Protein AF-A0A1A8KMU6-F1 (afdb_monomer_lite)

InterPro domains:
  IPR007000 Phospholipase B-like [PF04916] (8-75)
  IPR007000 Phospholipase B-like [PTHR12370] (8-75)

Sequence (76 aa):
RDFRLPGMGHCSALIKMLPGYENLLFAHSSWYTYAATMRIYKHWDFLISDPNTATGKLSFSSYPGFLVSLDDFYLP

Secondary structure (DSSP, 8-state):
----PPPPPPPEEEEEE-TTSS-EEEEEE----GGG---EEEEEE-----TT-S-SEEEEEE-TT-SS-SS--EE-

pLDDT: mean 92.37, std 11.4, range [56.31, 98.75]

Foldseek 3Di:
DDDDDPDQDAKDKDWDQDPVNPDIDIDTGDGDDPVQPQKDWDWFADPDDDPVDPGRTKTEIPGPPDPDRVSDDIDD

Structure (mmCIF, N/CA/C/O backbone):
data_AF-A0A1A8KMU6-F1
#
_entry.id   AF-A0A1A8KMU6-F1
#
loop_
_atom_site.group_PDB
_atom_site.id
_atom_site.type_symbol
_atom_site.label_atom_id
_atom_site.label_alt_id
_atom_site.label_comp_id
_atom_site.label_asym_id
_atom_site.label_entity_id
_atom_site.label_seq_id
_atom_site.pdbx_PDB_ins_code
_atom_site.Cartn_x
_atom_site.Cartn_y
_atom_site.Cartn_z
_atom_site.occupancy
_atom_site.B_iso_or_equiv
_atom_site.auth_seq_id
_atom_site.auth_comp_id
_atom_site.auth_asym_id
_atom_site.auth_atom_id
_atom_site.pdbx_PDB_model_num
ATOM 1 N N . ARG A 1 1 ? 10.122 -2.430 -38.373 1.00 56.31 1 ARG A N 1
ATOM 2 C CA . ARG A 1 1 ? 9.024 -3.164 -37.702 1.00 56.31 1 ARG A CA 1
ATOM 3 C C . ARG A 1 1 ? 8.753 -2.405 -36.419 1.00 56.31 1 ARG A C 1
ATOM 5 O O . ARG A 1 1 ? 9.574 -2.501 -35.517 1.00 56.31 1 ARG A O 1
ATOM 12 N N . ASP A 1 2 ? 7.704 -1.593 -36.387 1.00 58.09 2 ASP A N 1
ATOM 13 C CA . ASP A 1 2 ? 7.395 -0.769 -35.218 1.00 58.09 2 ASP A CA 1
ATOM 14 C C . ASP A 1 2 ? 6.931 -1.668 -34.074 1.00 58.09 2 ASP A C 1
ATOM 16 O O . ASP A 1 2 ? 5.861 -2.276 -34.128 1.00 58.09 2 ASP A O 1
ATOM 20 N N . PHE A 1 3 ? 7.776 -1.798 -33.055 1.00 66.88 3 PHE A N 1
ATOM 21 C CA . PHE A 1 3 ? 7.422 -2.468 -31.812 1.00 66.88 3 PHE A CA 1
ATOM 22 C C . PHE A 1 3 ? 6.492 -1.537 -31.029 1.00 66.88 3 PHE A C 1
ATOM 24 O O . PHE A 1 3 ? 6.939 -0.633 -30.325 1.00 66.88 3 PHE A O 1
ATOM 31 N N . ARG A 1 4 ? 5.178 -1.732 -31.167 1.00 68.00 4 ARG A N 1
ATOM 32 C CA . ARG A 1 4 ? 4.208 -1.154 -30.234 1.00 68.00 4 ARG A CA 1
ATOM 33 C C . ARG A 1 4 ? 4.283 -1.961 -28.945 1.00 68.00 4 ARG A C 1
ATOM 35 O O . ARG A 1 4 ? 3.913 -3.133 -28.934 1.00 68.00 4 ARG A O 1
ATOM 42 N N . LEU A 1 5 ? 4.774 -1.341 -27.874 1.00 66.44 5 LEU A N 1
ATOM 43 C CA . LEU A 1 5 ? 4.609 -1.901 -26.537 1.00 66.44 5 LEU A CA 1
ATOM 44 C C . LEU A 1 5 ? 3.101 -2.100 -26.296 1.00 66.44 5 LEU A C 1
ATOM 46 O O . LEU A 1 5 ? 2.324 -1.201 -26.644 1.00 66.44 5 LEU A O 1
ATOM 50 N N . PRO A 1 6 ? 2.664 -3.251 -25.749 1.00 62.59 6 PRO A N 1
ATOM 51 C CA . PRO A 1 6 ? 1.300 -3.384 -25.259 1.00 62.59 6 PRO A CA 1
ATOM 52 C C . PRO A 1 6 ? 1.001 -2.195 -24.339 1.00 62.59 6 PRO A C 1
ATOM 54 O O . PRO A 1 6 ? 1.875 -1.789 -23.569 1.00 62.59 6 PRO A O 1
ATOM 57 N N . GLY A 1 7 ? -0.201 -1.618 -24.424 1.00 64.75 7 GLY A N 1
ATOM 58 C CA . GLY A 1 7 ? -0.620 -0.613 -23.444 1.00 64.75 7 GLY A CA 1
ATOM 59 C C . GLY A 1 7 ? -0.425 -1.180 -22.037 1.00 64.75 7 GLY A C 1
ATOM 60 O O . GLY A 1 7 ? -0.681 -2.368 -21.829 1.00 64.75 7 GLY A O 1
ATOM 61 N N . MET A 1 8 ? 0.093 -0.377 -21.101 1.00 63.62 8 MET A N 1
ATOM 62 C CA . MET A 1 8 ? 0.326 -0.851 -19.734 1.00 63.62 8 MET A CA 1
ATOM 63 C C . MET A 1 8 ? -0.966 -1.434 -19.165 1.00 63.62 8 MET A C 1
ATOM 65 O O . MET A 1 8 ? -1.983 -0.747 -19.086 1.00 63.62 8 MET A O 1
ATOM 69 N N . GLY A 1 9 ? -0.914 -2.728 -18.846 1.00 60.03 9 GLY A N 1
ATOM 70 C CA . GLY A 1 9 ? -2.050 -3.489 -18.354 1.00 60.03 9 GLY A CA 1
ATOM 71 C C . GLY A 1 9 ? -2.412 -3.058 -16.940 1.00 60.03 9 GLY A C 1
ATOM 72 O O . GLY A 1 9 ? -1.537 -2.894 -16.094 1.00 60.03 9 GLY A O 1
ATOM 73 N N . HIS A 1 10 ? -3.706 -2.863 -16.712 1.00 72.81 10 HIS A N 1
ATOM 74 C CA . HIS A 1 10 ? -4.276 -2.586 -15.400 1.00 72.81 10 HIS A CA 1
ATOM 75 C C . HIS A 1 10 ? -3.903 -3.687 -14.391 1.00 72.81 10 HIS A C 1
ATOM 77 O O . HIS A 1 10 ? -3.795 -4.860 -14.750 1.00 72.81 10 HIS A O 1
ATOM 83 N N . CYS A 1 11 ? -3.726 -3.311 -13.124 1.00 92.69 11 CYS A N 1
ATOM 84 C CA . CYS A 1 11 ? -3.555 -4.250 -12.018 1.00 92.69 11 CYS A CA 1
ATOM 85 C C . CYS A 1 11 ? -4.791 -5.154 -11.847 1.00 92.69 11 CYS A C 1
ATOM 87 O O . CYS A 1 11 ? -5.878 -4.857 -12.344 1.00 92.69 11 CYS A O 1
ATOM 89 N N . SER A 1 12 ? -4.642 -6.251 -11.104 1.00 95.44 12 SER A N 1
ATOM 90 C CA . SER A 1 12 ? -5.762 -7.124 -10.723 1.00 95.44 12 SER A CA 1
ATOM 91 C C . SER A 1 12 ? -6.101 -6.956 -9.243 1.00 95.44 12 SER A C 1
ATOM 93 O O . SER A 1 12 ? -5.201 -6.946 -8.407 1.00 95.44 12 SER A O 1
ATOM 95 N N . ALA A 1 13 ? -7.388 -6.874 -8.901 1.00 96.81 13 ALA A N 1
ATOM 96 C CA . ALA A 1 13 ? -7.862 -6.782 -7.520 1.00 96.81 13 ALA A CA 1
ATOM 97 C C . ALA A 1 13 ? -9.002 -7.773 -7.256 1.00 96.81 13 ALA A C 1
ATOM 99 O O . ALA A 1 13 ? -9.786 -8.082 -8.154 1.00 96.81 13 ALA A O 1
ATOM 100 N N . LEU A 1 14 ? -9.109 -8.250 -6.016 1.00 98.00 14 LEU A N 1
ATOM 101 C CA . LEU A 1 14 ? -10.201 -9.108 -5.566 1.00 98.00 14 LEU A CA 1
ATOM 102 C C . LEU A 1 14 ? -10.663 -8.667 -4.182 1.00 98.00 14 LEU A C 1
ATOM 104 O O . LEU A 1 14 ? -9.857 -8.579 -3.262 1.00 98.00 14 LEU A O 1
ATOM 108 N N . ILE A 1 15 ? -11.969 -8.467 -4.030 1.00 98.00 15 ILE A N 1
ATOM 109 C CA . ILE A 1 15 ? -12.636 -8.346 -2.733 1.00 98.00 15 ILE A CA 1
ATOM 110 C C . ILE A 1 15 ? -13.569 -9.545 -2.619 1.00 98.00 15 ILE A C 1
ATOM 112 O O . ILE A 1 15 ? -14.440 -9.748 -3.467 1.00 98.00 15 ILE A O 1
ATOM 116 N N . LYS A 1 16 ? -13.359 -10.376 -1.601 1.00 98.12 16 LYS A N 1
ATOM 117 C CA . LYS A 1 16 ? -14.080 -11.631 -1.426 1.00 98.12 16 LYS A CA 1
ATOM 118 C C . LYS A 1 16 ? -14.573 -11.777 0.004 1.00 98.12 16 LYS A C 1
ATOM 120 O O . LYS A 1 16 ? -13.805 -11.984 0.936 1.00 98.12 16 LYS A O 1
ATOM 125 N N . MET A 1 17 ? -15.889 -11.739 0.137 1.00 98.25 17 MET A N 1
ATOM 126 C CA . MET A 1 17 ? -16.596 -12.1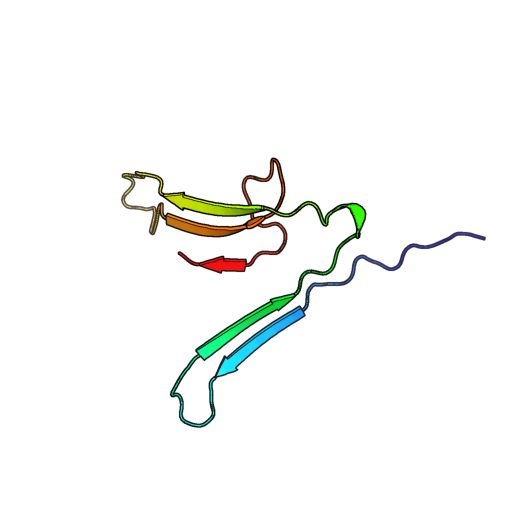67 1.335 1.00 98.25 17 MET A CA 1
ATOM 127 C C . MET A 1 17 ? -16.678 -13.697 1.363 1.00 98.25 17 MET A C 1
ATOM 129 O O . MET A 1 17 ? -16.948 -14.333 0.331 1.00 98.25 17 MET A O 1
ATOM 133 N N . LEU A 1 18 ? -16.420 -14.282 2.529 1.00 98.19 18 LEU A N 1
ATOM 134 C CA . LEU A 1 18 ? -16.555 -15.719 2.740 1.00 98.19 18 LEU A CA 1
ATOM 135 C C . LEU A 1 18 ? -18.040 -16.141 2.840 1.00 98.19 18 LEU A C 1
ATOM 137 O O . LEU A 1 18 ? -18.892 -15.293 3.120 1.00 98.19 18 LEU A O 1
ATOM 141 N N . PRO A 1 19 ? -18.386 -17.410 2.539 1.00 97.69 19 PRO A N 1
ATOM 142 C CA . PRO A 1 19 ? -19.777 -17.824 2.322 1.00 97.69 19 PRO A CA 1
ATOM 143 C C . PRO A 1 19 ? -20.729 -17.599 3.505 1.00 97.69 19 PRO A C 1
ATOM 145 O O . PRO A 1 19 ? -21.918 -17.398 3.280 1.00 97.69 19 PRO A O 1
ATOM 148 N N . GLY A 1 20 ? -20.226 -17.634 4.739 1.00 98.12 20 GLY A N 1
ATOM 149 C CA . GLY A 1 20 ? -20.982 -17.403 5.970 1.00 98.12 20 GLY A CA 1
ATOM 150 C C . GLY A 1 20 ? -20.791 -16.007 6.567 1.00 98.12 20 GLY A C 1
ATOM 151 O O . GLY A 1 20 ? -21.105 -15.809 7.738 1.00 98.12 20 GLY A O 1
ATOM 152 N N . TYR A 1 21 ? -20.265 -15.049 5.795 1.00 97.38 21 TYR A N 1
ATOM 153 C CA . TYR A 1 21 ? -19.941 -13.685 6.244 1.00 97.38 21 TYR A CA 1
ATOM 154 C C . TYR A 1 21 ? -18.923 -13.624 7.389 1.00 97.38 21 TYR A C 1
ATOM 156 O O . TYR A 1 21 ? -18.798 -12.610 8.071 1.00 97.38 21 TYR A O 1
ATOM 164 N N . GLU A 1 22 ? -18.159 -14.693 7.582 1.00 98.12 22 GLU A N 1
ATOM 165 C CA . GLU A 1 22 ? -17.189 -14.821 8.660 1.00 98.12 22 GLU A CA 1
ATOM 166 C C . GLU A 1 22 ? -15.958 -13.928 8.457 1.00 98.12 22 GLU A C 1
ATOM 168 O O . GLU A 1 22 ? -15.267 -13.600 9.420 1.00 98.12 22 GLU A O 1
ATOM 173 N N . ASN A 1 23 ? -15.669 -13.531 7.212 1.00 98.00 23 ASN A N 1
ATOM 174 C CA . ASN A 1 23 ? -14.578 -12.614 6.907 1.00 98.00 23 ASN A CA 1
ATOM 175 C C . ASN A 1 23 ? -14.767 -11.895 5.562 1.00 98.00 23 ASN A C 1
ATOM 177 O O . ASN A 1 23 ? -15.441 -12.393 4.652 1.00 98.00 23 ASN A O 1
ATOM 181 N N . LEU A 1 24 ? -14.100 -10.748 5.429 1.00 97.62 24 LEU A N 1
ATOM 182 C CA . LEU A 1 24 ? -13.952 -9.993 4.191 1.00 97.62 24 LEU A CA 1
ATOM 183 C C . LEU A 1 24 ? -12.468 -9.919 3.830 1.00 97.62 24 LEU A C 1
ATOM 185 O O . LEU A 1 24 ? -11.688 -9.222 4.473 1.00 97.62 24 LEU A O 1
ATOM 189 N N . LEU A 1 25 ? -12.084 -10.641 2.784 1.00 98.12 25 LEU A N 1
ATOM 190 C CA . LEU A 1 25 ? -10.720 -10.654 2.272 1.00 98.12 25 LEU A CA 1
ATOM 191 C C . LEU A 1 25 ? -10.589 -9.666 1.116 1.00 98.12 25 LEU A C 1
ATOM 193 O O . LEU A 1 25 ? -11.509 -9.514 0.311 1.00 98.12 25 LEU A O 1
ATOM 197 N N . PHE A 1 26 ? -9.429 -9.032 0.999 1.00 98.00 26 PHE A N 1
ATOM 198 C CA . PHE A 1 26 ? -9.109 -8.148 -0.113 1.00 98.00 26 PHE A CA 1
ATOM 199 C C . PHE A 1 26 ? -7.647 -8.324 -0.523 1.00 98.00 26 PHE A C 1
ATOM 201 O O . PHE A 1 26 ? -6.770 -8.524 0.314 1.00 98.00 26 PHE A O 1
ATOM 208 N N . ALA A 1 27 ? -7.394 -8.290 -1.827 1.00 98.12 27 ALA A N 1
ATOM 209 C CA . ALA A 1 27 ? -6.074 -8.482 -2.408 1.00 98.12 27 ALA A CA 1
ATOM 210 C C . ALA A 1 27 ? -5.897 -7.604 -3.649 1.00 98.12 27 ALA A C 1
ATOM 212 O O . ALA A 1 27 ? -6.852 -7.345 -4.385 1.00 98.12 27 ALA A O 1
ATOM 213 N N . HIS A 1 28 ? -4.655 -7.196 -3.893 1.00 97.81 28 HIS A N 1
ATOM 214 C CA . HIS A 1 28 ? -4.242 -6.436 -5.066 1.00 97.81 28 HIS A CA 1
ATOM 215 C C . HIS A 1 28 ? -2.954 -7.038 -5.645 1.00 97.81 28 HIS A C 1
ATOM 217 O O . HIS A 1 28 ? -2.078 -7.483 -4.906 1.00 97.81 28 HIS A O 1
ATOM 223 N N . SER A 1 29 ? -2.845 -7.096 -6.969 1.00 97.00 29 SER A N 1
ATOM 224 C CA . SER A 1 29 ? -1.704 -7.645 -7.702 1.00 97.00 29 SER A CA 1
ATOM 225 C C . SER A 1 29 ? -1.303 -6.687 -8.814 1.00 97.00 29 SER A C 1
ATOM 227 O O . SER A 1 29 ? -1.988 -6.559 -9.831 1.00 97.00 29 SER A O 1
ATOM 229 N N . SER A 1 30 ? -0.184 -6.011 -8.589 1.00 94.75 30 SER A N 1
ATOM 230 C CA . SER A 1 30 ? 0.299 -4.899 -9.402 1.00 94.75 30 SER A CA 1
ATOM 231 C C . SER A 1 30 ? 0.958 -5.383 -10.683 1.00 94.75 30 SER A C 1
ATOM 233 O O . SER A 1 30 ? 1.750 -6.326 -10.669 1.00 94.75 30 SER A O 1
ATOM 235 N N . TRP A 1 31 ? 0.622 -4.740 -11.797 1.00 93.88 31 TRP A N 1
ATOM 236 C CA . TRP A 1 31 ? 1.186 -5.034 -13.110 1.00 93.88 31 TRP A CA 1
ATOM 237 C C . TRP A 1 31 ? 2.007 -3.829 -13.549 1.00 93.88 31 TRP A C 1
ATOM 239 O O . TRP A 1 31 ? 1.471 -2.742 -13.742 1.00 93.88 31 TRP A O 1
ATOM 249 N N . TYR A 1 32 ? 3.319 -3.998 -13.685 1.00 90.56 32 TYR A N 1
ATOM 250 C CA . TYR A 1 32 ? 4.195 -2.918 -14.126 1.00 90.56 32 TYR A CA 1
ATOM 251 C C . TYR A 1 32 ? 5.488 -3.476 -14.729 1.00 90.56 32 TYR A C 1
ATOM 253 O O . TYR A 1 32 ? 5.704 -4.689 -14.745 1.00 90.56 32 TYR A O 1
ATOM 261 N N . THR A 1 33 ? 6.350 -2.603 -15.257 1.00 90.50 33 THR A N 1
ATOM 262 C CA . THR A 1 33 ? 7.662 -3.031 -15.764 1.00 90.50 33 THR A CA 1
ATOM 263 C C . THR A 1 33 ? 8.466 -3.729 -14.669 1.00 90.50 33 THR A C 1
ATOM 265 O O . THR A 1 33 ? 8.521 -3.258 -13.532 1.00 90.50 33 THR A O 1
ATOM 268 N N . TYR A 1 34 ? 9.155 -4.822 -15.009 1.00 92.06 34 TYR A N 1
ATOM 269 C CA . TYR A 1 34 ? 10.023 -5.517 -14.055 1.00 92.06 34 TYR A CA 1
ATOM 270 C C . TYR A 1 34 ? 11.158 -4.634 -13.528 1.00 92.06 34 TYR A C 1
ATOM 272 O O . TYR A 1 34 ? 11.632 -4.854 -12.422 1.00 92.06 34 TYR A O 1
ATOM 280 N N . ALA A 1 35 ? 11.546 -3.579 -14.252 1.00 95.06 35 ALA A N 1
ATOM 281 C CA . ALA A 1 35 ? 12.510 -2.601 -13.745 1.00 95.06 35 ALA A CA 1
ATOM 282 C C . ALA A 1 35 ? 12.037 -1.899 -12.453 1.00 95.06 35 ALA A C 1
ATOM 284 O O . ALA A 1 35 ? 12.854 -1.347 -11.720 1.00 95.06 35 ALA A O 1
ATOM 285 N N . ALA A 1 36 ? 10.737 -1.933 -12.147 1.00 93.31 36 ALA A N 1
ATOM 286 C CA . ALA A 1 36 ? 10.178 -1.356 -10.935 1.00 93.31 36 ALA A CA 1
ATOM 287 C C . ALA A 1 36 ? 10.172 -2.314 -9.732 1.00 93.31 36 ALA A C 1
ATOM 289 O O . ALA A 1 36 ? 9.731 -1.925 -8.661 1.00 93.31 36 ALA A O 1
ATOM 290 N N . THR A 1 37 ? 10.675 -3.548 -9.815 1.00 96.19 37 THR A N 1
ATOM 291 C CA . THR A 1 37 ? 10.573 -4.511 -8.696 1.00 96.19 37 THR A CA 1
ATOM 292 C C . THR A 1 37 ? 11.486 -4.214 -7.496 1.00 96.19 37 THR A C 1
ATOM 294 O O . THR A 1 37 ? 11.620 -5.052 -6.609 1.00 96.19 37 THR A O 1
ATOM 297 N N . MET A 1 38 ? 12.092 -3.029 -7.412 1.00 97.94 38 MET A N 1
ATOM 298 C CA . MET A 1 38 ? 12.719 -2.532 -6.185 1.00 97.94 38 MET A CA 1
ATO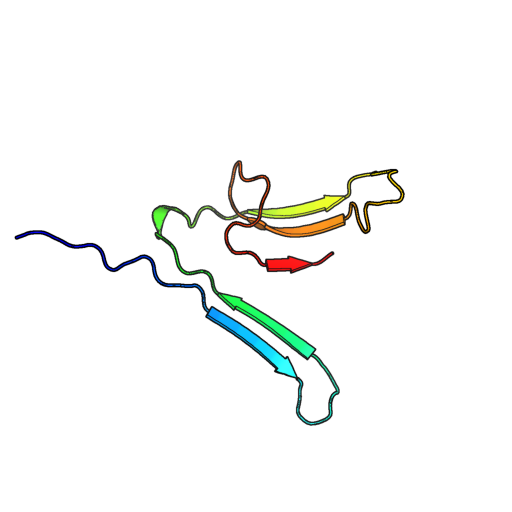M 299 C C . MET A 1 38 ? 11.625 -2.073 -5.218 1.00 97.94 38 MET A C 1
ATOM 301 O O . MET A 1 38 ? 11.085 -0.975 -5.348 1.00 97.94 38 MET A O 1
ATOM 305 N N . ARG A 1 39 ? 11.257 -2.941 -4.272 1.00 98.06 39 ARG A N 1
ATOM 306 C CA . ARG A 1 39 ? 10.082 -2.755 -3.408 1.00 98.06 39 ARG A CA 1
ATOM 307 C C . ARG A 1 39 ? 10.455 -2.269 -2.012 1.00 98.06 39 ARG A C 1
ATOM 309 O O . ARG A 1 39 ? 11.469 -2.677 -1.457 1.00 98.06 39 ARG A O 1
ATOM 316 N N . ILE A 1 40 ? 9.587 -1.444 -1.426 1.00 98.69 40 ILE A N 1
ATOM 317 C CA . ILE A 1 40 ? 9.598 -1.104 0.002 1.00 98.69 40 ILE A CA 1
ATOM 318 C C . ILE A 1 40 ? 8.156 -1.152 0.497 1.00 98.69 40 ILE A C 1
ATOM 320 O O . ILE A 1 40 ? 7.310 -0.429 -0.027 1.00 98.69 40 ILE A O 1
ATOM 324 N N . TYR A 1 41 ? 7.873 -1.963 1.513 1.00 98.62 41 TYR A N 1
ATOM 325 C CA . TYR A 1 41 ? 6.622 -1.847 2.259 1.00 98.62 41 TYR A CA 1
ATOM 326 C C . TYR A 1 41 ? 6.801 -0.784 3.345 1.00 98.62 41 TYR A C 1
ATOM 328 O O . TYR A 1 41 ? 7.802 -0.803 4.062 1.00 98.62 41 TYR A O 1
ATOM 336 N N . LYS A 1 42 ? 5.889 0.184 3.422 1.00 98.69 42 LYS A N 1
ATOM 337 C CA . LYS A 1 42 ? 6.039 1.364 4.282 1.00 98.69 42 LYS A CA 1
ATOM 338 C C . LYS A 1 42 ? 5.001 1.356 5.382 1.00 98.69 42 LYS A C 1
ATOM 340 O O . LYS A 1 42 ? 3.853 1.016 5.129 1.00 98.69 42 LYS A O 1
ATOM 345 N N . HIS A 1 43 ? 5.425 1.786 6.564 1.00 98.50 43 HIS A N 1
ATOM 346 C CA . HIS A 1 43 ? 4.572 2.075 7.707 1.00 98.50 43 HIS A CA 1
ATOM 347 C C . HIS A 1 43 ? 4.835 3.518 8.111 1.00 98.50 43 HIS A C 1
ATOM 349 O O . HIS A 1 43 ? 5.971 3.873 8.431 1.00 98.50 43 HIS A O 1
ATOM 355 N N . TRP A 1 44 ? 3.807 4.350 8.051 1.00 98.12 44 TRP A N 1
ATOM 356 C CA . TRP A 1 44 ? 3.850 5.725 8.514 1.00 98.12 44 TRP A CA 1
ATOM 357 C C . TRP A 1 44 ? 2.978 5.867 9.746 1.00 98.12 44 TRP A C 1
ATOM 359 O O . TRP A 1 44 ? 1.872 5.337 9.802 1.00 98.12 44 TRP A O 1
ATOM 369 N N . ASP A 1 45 ? 3.514 6.589 10.721 1.00 97.75 45 ASP A N 1
ATOM 370 C CA . ASP A 1 45 ? 2.817 7.010 11.925 1.00 97.75 45 ASP A CA 1
ATOM 371 C C . ASP A 1 45 ? 3.164 8.482 12.143 1.00 97.75 45 ASP A C 1
ATOM 373 O O . ASP A 1 45 ? 4.205 8.829 12.705 1.00 97.75 45 ASP A O 1
ATOM 377 N N . PHE A 1 46 ? 2.345 9.354 11.564 1.00 97.06 46 PHE A N 1
ATOM 378 C CA . PHE A 1 46 ? 2.506 10.793 11.668 1.00 97.06 46 PHE A CA 1
ATOM 379 C C . PHE A 1 46 ? 1.570 11.352 12.731 1.00 97.06 46 PHE A C 1
ATOM 381 O O . PHE A 1 46 ? 0.367 11.087 12.746 1.00 97.06 46 PHE A O 1
ATOM 388 N N . LEU A 1 47 ? 2.123 12.206 13.588 1.00 96.12 47 LEU A N 1
ATOM 389 C CA . LEU A 1 47 ? 1.362 12.972 14.568 1.00 96.12 47 LEU A CA 1
ATOM 390 C C . LEU A 1 47 ? 0.708 14.177 13.881 1.00 96.12 47 LEU A C 1
ATOM 392 O O . LEU A 1 47 ? 1.196 15.302 13.974 1.00 96.12 47 LEU A O 1
ATOM 396 N N . ILE A 1 48 ? -0.383 13.930 13.155 1.00 95.50 48 ILE A N 1
ATOM 397 C CA . ILE A 1 48 ? -1.181 14.979 12.512 1.00 95.50 48 ILE A CA 1
ATOM 398 C C . ILE A 1 48 ? -2.298 15.407 13.466 1.00 95.50 48 ILE A C 1
ATOM 400 O O . ILE A 1 48 ? -3.134 14.599 13.858 1.00 95.50 48 ILE A O 1
ATOM 404 N N . SER A 1 49 ? -2.312 16.690 13.831 1.00 94.31 49 SER A N 1
ATOM 405 C CA . SER A 1 49 ? -3.337 17.305 14.683 1.00 94.31 49 SER A CA 1
ATOM 406 C C . SER A 1 49 ? -4.198 18.266 13.861 1.00 94.31 49 SER A C 1
ATOM 408 O O . SER A 1 49 ? -4.162 19.479 14.065 1.00 94.31 49 SER A O 1
ATOM 410 N N . ASP A 1 50 ? -4.953 17.716 12.914 1.00 96.75 50 ASP A N 1
ATOM 411 C CA . ASP A 1 50 ? -5.921 18.443 12.090 1.00 96.75 50 ASP A CA 1
ATOM 412 C C . ASP A 1 50 ? -7.291 17.753 12.195 1.00 96.75 50 ASP A C 1
ATOM 414 O O . ASP A 1 50 ? -7.383 16.565 11.876 1.00 96.75 50 ASP A O 1
ATOM 418 N N . PRO A 1 51 ? -8.360 18.457 12.619 1.00 95.88 51 PRO A N 1
ATOM 419 C CA . PRO A 1 51 ? -9.692 17.867 12.765 1.00 95.88 51 PRO A CA 1
ATOM 420 C C . PRO A 1 51 ? -10.285 17.318 11.458 1.00 95.88 51 PRO A C 1
ATOM 422 O O . PRO A 1 51 ? -11.225 16.530 11.517 1.00 95.88 51 PRO A O 1
ATOM 425 N N . ASN A 1 52 ? -9.761 17.708 10.292 1.00 97.44 52 ASN A N 1
ATOM 426 C CA . ASN A 1 52 ? -10.234 17.214 8.996 1.00 97.44 52 ASN A CA 1
ATOM 427 C C . ASN A 1 52 ? -9.457 15.990 8.484 1.00 97.44 52 ASN A C 1
ATOM 429 O O . ASN A 1 52 ? -9.807 15.435 7.442 1.00 97.44 52 ASN A O 1
ATOM 433 N N . THR A 1 53 ? -8.419 15.550 9.199 1.00 96.75 53 THR A N 1
ATOM 434 C CA . THR A 1 53 ? -7.601 14.397 8.816 1.00 96.75 53 THR A CA 1
ATOM 435 C C . THR A 1 53 ? -8.007 13.165 9.627 1.00 96.75 53 THR A C 1
ATOM 437 O O . THR A 1 53 ? -7.842 13.127 10.842 1.00 96.75 53 THR A O 1
ATOM 440 N N . ALA A 1 54 ? -8.520 12.128 8.954 1.00 95.56 54 ALA A N 1
ATOM 441 C CA . ALA A 1 54 ? -9.052 10.930 9.617 1.00 95.56 54 ALA A CA 1
ATOM 442 C C . ALA A 1 54 ? -7.975 10.039 10.264 1.00 95.56 54 ALA A C 1
ATOM 444 O O . ALA A 1 54 ? -8.228 9.404 11.285 1.00 95.56 54 ALA A O 1
ATOM 445 N N . THR A 1 55 ? -6.785 9.962 9.665 1.00 95.56 55 THR A N 1
ATOM 446 C CA . THR A 1 55 ? -5.663 9.178 10.194 1.00 95.56 55 THR A CA 1
ATOM 447 C C . THR A 1 55 ? -4.329 9.754 9.724 1.00 95.56 55 THR A C 1
ATOM 449 O O . THR A 1 55 ? -4.196 10.180 8.578 1.00 95.56 55 THR A O 1
ATOM 452 N N . GLY A 1 56 ? -3.336 9.759 10.615 1.00 95.50 56 GLY A N 1
ATOM 453 C CA . GLY A 1 56 ? -1.921 9.959 10.280 1.00 95.50 56 GLY A CA 1
ATOM 454 C C . GLY A 1 56 ? -1.146 8.643 10.156 1.00 95.50 56 GLY A C 1
ATOM 455 O O . GLY A 1 56 ? 0.067 8.659 9.949 1.00 95.50 56 GLY A O 1
ATOM 456 N N . LYS A 1 57 ? -1.835 7.506 10.308 1.00 97.31 57 LYS A N 1
ATOM 457 C CA . LYS A 1 57 ? -1.271 6.159 10.274 1.00 97.31 57 LYS A CA 1
ATOM 458 C C . LYS A 1 57 ? -1.689 5.449 8.998 1.00 97.31 57 LYS A C 1
ATOM 460 O O . LYS A 1 57 ? -2.852 5.515 8.603 1.00 97.31 57 LYS A O 1
ATOM 465 N N . LEU A 1 58 ? -0.715 4.837 8.331 1.00 97.94 58 LEU A N 1
ATOM 466 C CA . LEU A 1 58 ? -0.959 3.994 7.170 1.00 97.94 58 LEU A CA 1
ATOM 467 C C . LEU A 1 58 ? 0.201 3.036 6.908 1.00 97.94 58 LEU A C 1
ATOM 469 O O . LEU A 1 58 ? 1.373 3.354 7.095 1.00 97.94 58 LEU A O 1
ATOM 473 N N . SER A 1 59 ? -0.141 1.865 6.397 1.00 98.62 59 SER A N 1
ATOM 474 C CA . SER A 1 59 ? 0.765 0.816 5.960 1.00 98.62 59 SER A CA 1
ATOM 475 C C . SER A 1 59 ? 0.450 0.454 4.512 1.00 98.62 59 SER A C 1
ATOM 477 O O . SER A 1 59 ? -0.705 0.194 4.192 1.00 98.62 59 SER A O 1
ATOM 479 N N . PHE A 1 60 ? 1.437 0.454 3.620 1.00 98.75 60 PHE A N 1
ATOM 480 C CA . PHE A 1 60 ? 1.177 0.311 2.184 1.00 98.75 60 PHE A CA 1
ATOM 481 C C . PHE A 1 60 ? 2.368 -0.237 1.394 1.00 98.75 60 PHE A C 1
ATOM 483 O O . PHE A 1 60 ? 3.533 -0.019 1.740 1.00 98.75 60 PHE A O 1
ATOM 490 N N . SER A 1 61 ? 2.082 -0.926 0.284 1.00 98.44 61 SER A N 1
ATOM 491 C CA . SER A 1 61 ? 3.103 -1.352 -0.683 1.00 98.44 61 SER A CA 1
ATOM 492 C C . SER A 1 61 ? 3.663 -0.145 -1.429 1.00 98.44 61 SER A C 1
ATOM 494 O O . SER A 1 61 ? 2.896 0.716 -1.830 1.00 98.44 61 SER A O 1
ATOM 496 N N . SER A 1 62 ? 4.975 -0.043 -1.648 1.00 98.44 62 SER A N 1
ATOM 497 C CA . SER A 1 62 ? 5.570 1.136 -2.295 1.00 98.44 62 SER A CA 1
ATOM 498 C C . SER A 1 62 ? 6.936 0.827 -2.940 1.00 98.44 62 SER A C 1
ATOM 500 O O . SER A 1 62 ? 7.325 -0.334 -3.125 1.00 98.44 62 SER A O 1
ATOM 502 N N . TYR A 1 63 ? 7.651 1.896 -3.294 1.00 98.38 63 TYR A N 1
ATOM 503 C CA . TYR A 1 63 ? 8.914 1.937 -4.027 1.00 98.38 63 TYR A CA 1
ATOM 504 C C . TYR A 1 63 ? 9.878 2.958 -3.381 1.00 98.38 63 TYR A C 1
ATOM 506 O O . TYR A 1 63 ? 9.421 3.897 -2.712 1.00 98.38 63 TYR A O 1
ATOM 514 N N . PRO A 1 64 ? 11.207 2.826 -3.540 1.00 98.44 64 PRO A N 1
ATOM 515 C CA . PRO A 1 64 ? 12.169 3.838 -3.095 1.00 98.44 64 PRO A CA 1
ATOM 516 C C . PRO A 1 64 ? 11.830 5.237 -3.632 1.00 98.44 64 PRO A C 1
ATOM 518 O O . PRO A 1 64 ? 11.533 5.394 -4.810 1.00 98.44 64 PRO A O 1
ATOM 521 N N . GLY A 1 65 ? 11.846 6.254 -2.765 1.00 97.81 65 GLY A N 1
ATOM 522 C CA . GLY A 1 65 ? 11.562 7.652 -3.134 1.00 97.81 65 GLY A CA 1
ATOM 523 C C . GLY A 1 65 ? 10.081 8.014 -3.319 1.00 97.81 65 GLY A C 1
ATOM 524 O O . GLY A 1 65 ? 9.752 9.193 -3.382 1.00 97.81 65 GLY A O 1
ATOM 525 N N . PHE A 1 66 ? 9.172 7.038 -3.356 1.00 97.81 66 PHE A N 1
ATOM 526 C CA . PHE A 1 66 ? 7.747 7.312 -3.554 1.00 97.81 66 PHE A CA 1
ATOM 527 C C . PHE A 1 66 ? 7.083 7.723 -2.235 1.00 97.81 66 PHE A C 1
ATOM 529 O O . PHE A 1 66 ? 7.199 7.021 -1.236 1.00 97.81 66 PHE A O 1
ATOM 536 N N . LEU A 1 67 ? 6.343 8.828 -2.213 1.00 97.94 67 LEU A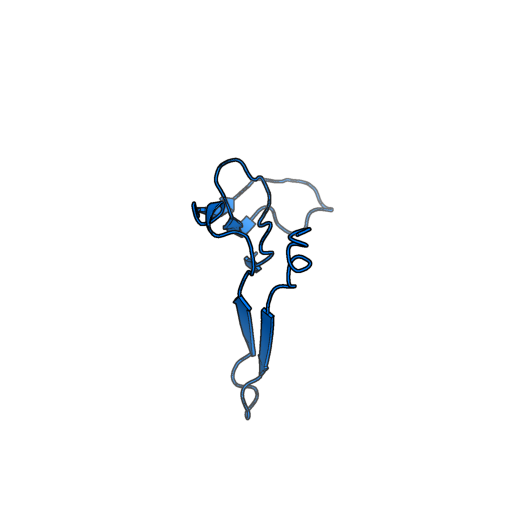 N 1
ATOM 537 C CA . LEU A 1 67 ? 5.524 9.223 -1.053 1.00 97.94 67 LEU A CA 1
ATOM 538 C C . LEU A 1 67 ? 4.086 8.672 -1.140 1.00 97.94 67 LEU A C 1
ATOM 540 O O . LEU A 1 67 ? 3.184 9.151 -0.466 1.00 97.94 67 LEU A O 1
ATOM 544 N N . VAL A 1 68 ? 3.885 7.675 -2.002 1.00 97.19 68 VAL A N 1
ATOM 545 C CA . VAL A 1 68 ? 2.609 7.020 -2.313 1.00 97.19 68 VAL A CA 1
ATOM 546 C C . VAL A 1 68 ? 2.859 5.546 -2.645 1.00 97.19 68 VAL A C 1
ATOM 548 O O . VAL A 1 68 ? 4.011 5.105 -2.741 1.00 97.19 68 VAL A O 1
ATOM 551 N N . SER A 1 69 ? 1.799 4.766 -2.826 1.00 97.12 69 SER A N 1
ATOM 552 C CA . SER A 1 69 ? 1.891 3.341 -3.139 1.00 97.12 69 SER A CA 1
ATOM 553 C C . SER A 1 69 ? 2.269 3.049 -4.592 1.00 97.12 69 SER A C 1
ATOM 555 O O . SER A 1 69 ? 3.113 2.179 -4.809 1.00 97.12 69 SER A O 1
ATOM 557 N N . LEU A 1 70 ? 1.691 3.776 -5.560 1.00 95.19 70 LEU A N 1
ATOM 558 C CA . LEU A 1 70 ? 1.687 3.480 -7.009 1.00 95.19 70 LEU A CA 1
ATOM 559 C C . LEU A 1 70 ? 0.945 2.179 -7.369 1.00 95.19 70 LEU A C 1
ATOM 561 O O . LEU A 1 70 ? 0.205 2.157 -8.343 1.00 95.19 70 LEU A O 1
ATOM 565 N N . ASP A 1 71 ? 1.130 1.117 -6.586 1.00 95.06 71 ASP A N 1
ATOM 566 C CA . ASP A 1 71 ? 0.309 -0.097 -6.648 1.00 95.06 71 ASP A CA 1
ATOM 567 C C . ASP A 1 71 ? -1.127 0.174 -6.201 1.00 95.06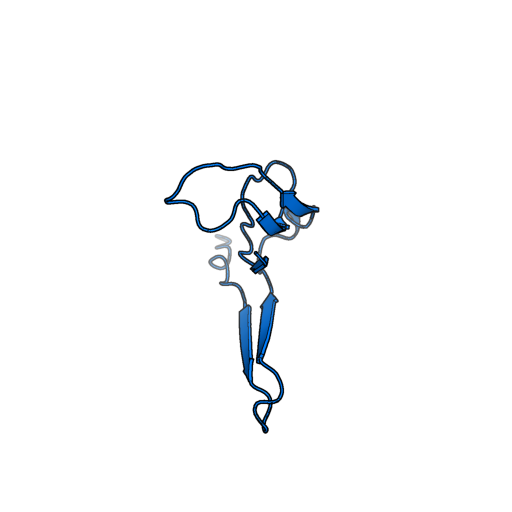 71 ASP A C 1
ATOM 569 O O . ASP A 1 71 ? -2.069 -0.343 -6.778 1.00 95.06 71 ASP A O 1
ATOM 573 N N . ASP A 1 72 ? -1.244 0.976 -5.149 1.00 95.69 72 ASP A N 1
ATOM 574 C CA . ASP A 1 72 ? -2.442 1.306 -4.390 1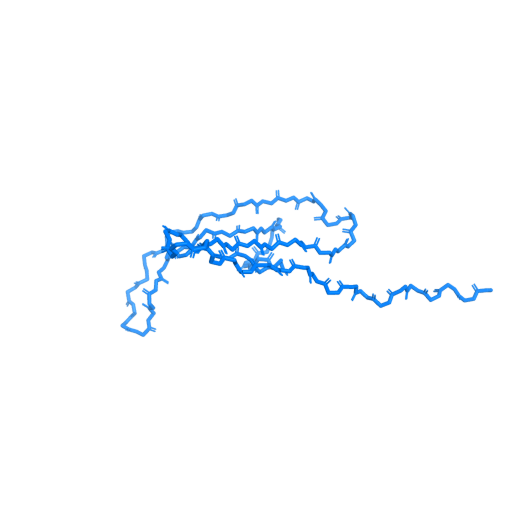.00 95.69 72 ASP A CA 1
ATOM 575 C C . ASP A 1 72 ? -3.029 0.127 -3.602 1.00 95.69 72 ASP A C 1
ATOM 577 O O . ASP A 1 72 ? -4.116 -0.389 -3.851 1.00 95.69 72 ASP A O 1
ATOM 581 N N . PHE A 1 73 ? -2.290 -0.247 -2.552 1.00 98.00 73 PHE A N 1
ATOM 582 C CA . PHE A 1 73 ? -2.752 -1.107 -1.464 1.00 98.00 73 PHE A CA 1
ATOM 583 C C . PHE A 1 73 ? -2.403 -0.457 -0.118 1.00 98.00 73 PHE A C 1
ATOM 585 O O . PHE A 1 73 ? -1.226 -0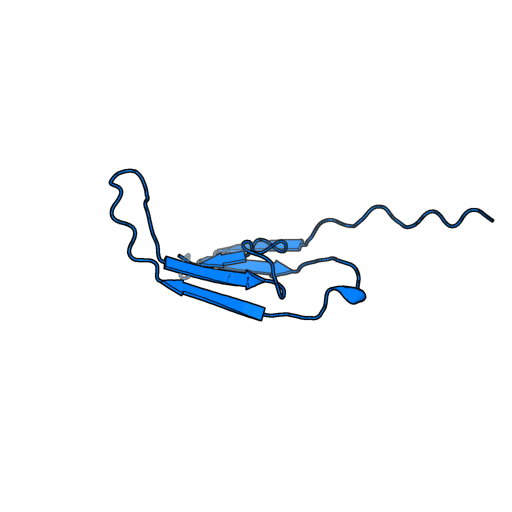.387 0.241 1.00 98.00 73 PHE A O 1
ATOM 592 N N . TYR A 1 74 ? -3.418 0.026 0.607 1.00 98.12 74 TYR A N 1
ATOM 593 C CA . TYR A 1 74 ? -3.274 0.772 1.863 1.00 98.12 74 TYR A CA 1
ATOM 594 C C . TYR A 1 74 ? -4.076 0.126 2.996 1.00 98.12 74 TYR A C 1
ATOM 596 O O . TYR A 1 74 ? -5.218 -0.287 2.807 1.00 98.12 74 TYR A O 1
ATOM 604 N N . LEU A 1 75 ? -3.478 0.108 4.182 1.00 97.56 75 LEU A N 1
ATOM 605 C CA . LEU A 1 75 ? -4.080 -0.281 5.451 1.00 97.56 75 LEU A CA 1
ATOM 606 C C . LEU A 1 75 ? -3.903 0.889 6.433 1.00 97.56 75 LEU A C 1
ATOM 608 O O . LEU A 1 75 ? -2.753 1.224 6.711 1.00 97.56 75 LEU A O 1
ATOM 612 N N . PRO A 1 76 ? -4.973 1.547 6.902 1.00 86.06 76 PRO A N 1
ATOM 613 C CA . PRO A 1 76 ? -4.873 2.618 7.896 1.00 86.06 76 PRO A CA 1
ATOM 614 C C . PRO A 1 76 ? -4.389 2.125 9.270 1.00 86.06 76 PRO A C 1
ATOM 616 O O . PRO A 1 76 ? -4.523 0.912 9.555 1.00 86.06 76 PRO A O 1
#

Organism: Nothobranchius kuhntae (NCBI:txid321403)

Radius of gyration: 16.96 Å; chains: 1; bounding box: 34×36×52 Å